Protein AF-A0AAD3TCC8-F1 (afdb_monomer_lite)

Foldseek 3Di:
DDDPDPPPPQPPVNVVCCVQVVDPVSVVVCVVVVVVVVVVCVVVVVVVVVCVVPPPPDDPDPDPPPPD

Sequence (68 aa):
MDTAVRRSGGGIWEGIYRVIMRRNSVYVTFVVLGAFAGERMVDYGVHKLWEHNNVGVCHPCSYPFLCT

Secondary structure (DSSP, 8-state):
-----SS----HHHHHHHHHSSSHHHHHHHHHHHHHHHHHHHHHHHHHHHHHHTTTT--S-S-TTS--

InterPro domains:
  IPR008027 Cytochrome b-c1 complex subunit 9 [PF05365] (15-56)
  IPR008027 Cytochrome b-c1 complex subunit 9 [PTHR12980] (1-56)
  IPR036656 Cytochrome b-c1 complex subunit 9 superfamily [G3DSA:1.20.5.260] (11-60)
  IPR036656 Cytochrome b-c1 complex subunit 9 superfamily [SSF81514] (12-57)

Organism: Nepenthes gracilis (NCBI:txid150966)

Structure (mmCIF, N/CA/C/O backbone):
data_AF-A0AAD3TCC8-F1
#
_entry.id   AF-A0AAD3TCC8-F1
#
loop_
_atom_site.group_PDB
_atom_site.id
_atom_site.type_symbol
_atom_site.label_atom_id
_atom_site.label_alt_id
_atom_site.label_comp_id
_atom_site.label_asym_id
_atom_site.label_entity_id
_atom_site.label_seq_id
_atom_site.pdbx_PDB_ins_code
_atom_site.Cartn_x
_atom_site.Cartn_y
_atom_site.Cartn_z
_atom_site.occupancy
_atom_site.B_iso_or_equiv
_atom_site.auth_seq_id
_atom_site.auth_comp_id
_atom_site.auth_asym_id
_atom_site.auth_atom_id
_atom_site.pdbx_PDB_model_num
ATOM 1 N N . MET A 1 1 ? 3.296 18.617 43.174 1.00 46.66 1 MET A N 1
ATOM 2 C CA . MET A 1 1 ? 3.355 18.377 41.719 1.00 46.66 1 MET A CA 1
ATOM 3 C C . MET A 1 1 ? 3.651 16.908 41.512 1.00 46.66 1 MET A C 1
ATOM 5 O O . MET A 1 1 ? 4.776 16.505 41.765 1.00 46.66 1 MET A O 1
ATOM 9 N N . ASP A 1 2 ? 2.658 16.127 41.094 1.00 35.03 2 ASP A N 1
ATOM 10 C CA . ASP A 1 2 ? 2.813 14.690 40.879 1.00 35.03 2 ASP A CA 1
ATOM 11 C C . ASP A 1 2 ? 2.415 14.329 39.441 1.00 35.03 2 ASP A C 1
ATOM 13 O O . ASP A 1 2 ? 1.303 14.599 38.995 1.00 35.03 2 ASP A O 1
ATOM 17 N N . THR A 1 3 ? 3.392 13.769 38.721 1.00 49.19 3 THR A N 1
ATOM 18 C CA . THR A 1 3 ? 3.287 12.945 37.503 1.00 49.19 3 THR A CA 1
ATOM 19 C C . THR A 1 3 ? 2.533 13.477 36.269 1.00 49.19 3 THR A C 1
ATOM 21 O O . THR A 1 3 ? 1.716 12.787 35.665 1.00 49.19 3 THR A O 1
ATOM 24 N N . ALA A 1 4 ? 2.973 14.617 35.725 1.00 49.91 4 ALA A N 1
ATOM 25 C CA . ALA A 1 4 ? 2.724 15.003 34.322 1.00 49.91 4 ALA A CA 1
ATOM 26 C C . ALA A 1 4 ? 3.646 14.281 33.294 1.00 49.91 4 ALA A C 1
ATOM 28 O O . ALA A 1 4 ? 3.939 14.819 32.231 1.00 49.91 4 ALA A O 1
ATOM 29 N N . VAL A 1 5 ? 4.134 13.066 33.596 1.00 55.66 5 VAL A N 1
ATOM 30 C CA . VAL A 1 5 ? 5.153 12.343 32.795 1.00 55.66 5 VAL A CA 1
ATOM 31 C C . VAL A 1 5 ? 4.739 10.888 32.536 1.00 55.66 5 VAL A C 1
ATOM 33 O O . VAL A 1 5 ? 5.497 9.983 32.850 1.00 55.66 5 VAL A O 1
ATOM 36 N N . ARG A 1 6 ? 3.527 10.588 32.030 1.00 54.88 6 ARG A N 1
ATOM 37 C CA . ARG A 1 6 ? 3.174 9.175 31.718 1.00 54.88 6 ARG A CA 1
ATOM 38 C C . ARG A 1 6 ? 2.274 8.861 30.511 1.00 54.88 6 ARG A C 1
ATOM 40 O O . ARG A 1 6 ? 1.800 7.734 30.440 1.00 54.88 6 ARG A O 1
ATOM 47 N N . ARG A 1 7 ? 2.047 9.739 29.520 1.00 56.09 7 ARG A N 1
ATOM 48 C CA . ARG A 1 7 ? 1.290 9.329 28.301 1.00 56.09 7 ARG A CA 1
ATOM 49 C C . ARG A 1 7 ? 1.784 9.884 26.959 1.00 56.09 7 ARG A C 1
ATOM 51 O O . ARG A 1 7 ? 0.985 10.145 26.071 1.00 56.09 7 ARG A O 1
ATOM 58 N N . SER A 1 8 ? 3.095 9.9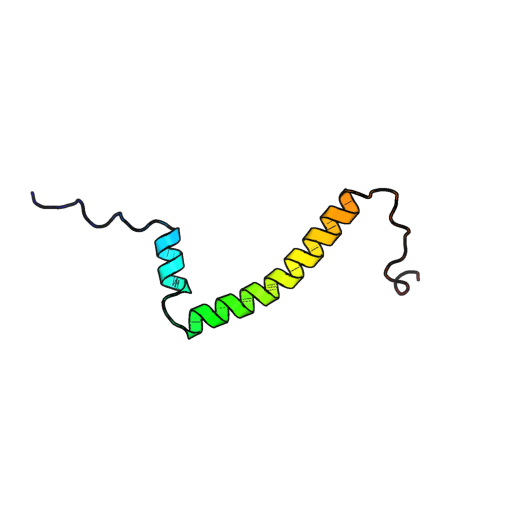99 26.779 1.00 57.41 8 SER A N 1
ATOM 59 C CA . SER A 1 8 ? 3.698 10.145 25.445 1.00 57.41 8 SER A CA 1
ATOM 60 C C . SER A 1 8 ? 4.587 8.929 25.189 1.00 57.41 8 SER A C 1
ATOM 62 O O . SER A 1 8 ? 5.782 8.968 25.454 1.00 57.41 8 SER A O 1
ATOM 64 N N . GLY A 1 9 ? 3.985 7.785 24.848 1.00 59.50 9 GLY A N 1
ATOM 65 C CA . GLY A 1 9 ? 4.690 6.498 24.922 1.00 59.50 9 GLY A CA 1
ATOM 66 C C . GLY A 1 9 ? 4.141 5.387 24.034 1.00 59.50 9 GLY A C 1
ATOM 67 O O . GLY A 1 9 ? 4.191 4.230 24.423 1.00 59.50 9 GLY A O 1
ATOM 68 N N . GLY A 1 10 ? 3.605 5.723 22.864 1.00 65.19 10 GLY A N 1
ATOM 69 C CA . GLY A 1 10 ? 3.329 4.745 21.814 1.00 65.19 10 GLY A CA 1
ATOM 70 C C . GLY A 1 10 ? 3.558 5.427 20.478 1.00 65.19 10 GLY A C 1
ATOM 71 O O . GLY A 1 10 ? 2.792 6.316 20.118 1.00 65.19 10 GLY A O 1
ATOM 72 N N . GLY A 1 11 ? 4.656 5.097 19.796 1.00 79.75 11 GLY A N 1
ATOM 73 C CA . GLY A 1 11 ? 5.007 5.711 18.513 1.00 79.75 11 GLY A CA 1
ATOM 74 C C . GLY A 1 11 ? 3.925 5.501 17.447 1.00 79.75 11 GLY A C 1
ATOM 75 O O . GLY A 1 11 ? 3.005 4.707 17.624 1.00 79.75 11 GLY A O 1
ATOM 76 N N . ILE A 1 12 ? 4.056 6.179 16.303 1.00 82.19 12 ILE A N 1
ATOM 77 C CA . ILE A 1 12 ? 3.144 6.018 15.151 1.00 82.19 12 ILE A CA 1
ATOM 78 C C . ILE A 1 12 ? 2.901 4.531 14.827 1.00 82.19 12 ILE A C 1
ATOM 80 O O . ILE A 1 12 ? 1.765 4.126 14.591 1.00 82.19 12 ILE A O 1
ATOM 84 N N . TRP A 1 13 ? 3.948 3.708 14.916 1.00 81.75 13 TRP A N 1
ATOM 85 C CA . TRP A 1 13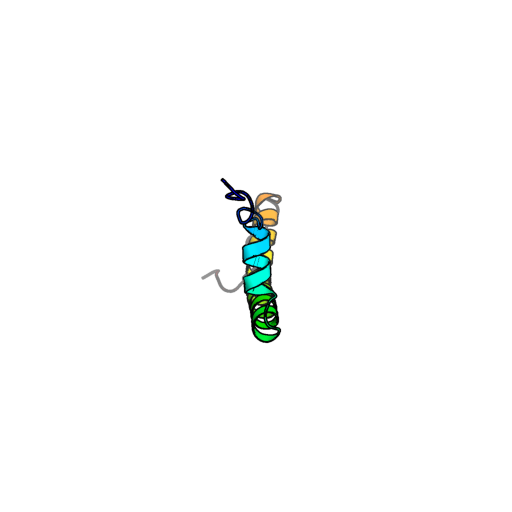 ? 3.888 2.259 14.724 1.00 81.75 13 TRP A CA 1
ATOM 86 C C . TRP A 1 13 ? 3.001 1.519 15.736 1.00 81.75 13 TRP A C 1
ATOM 88 O O . TRP A 1 13 ? 2.215 0.670 15.329 1.00 81.75 13 TRP A O 1
ATOM 98 N N . GLU A 1 14 ? 3.048 1.880 17.022 1.00 81.38 14 GLU A N 1
ATOM 99 C CA . GLU A 1 14 ? 2.148 1.337 18.056 1.00 81.38 14 GLU A CA 1
ATOM 100 C C . GLU A 1 14 ? 0.690 1.735 17.787 1.00 81.38 14 GLU A C 1
ATOM 102 O O . GLU A 1 14 ? -0.234 0.939 17.965 1.00 81.38 14 GLU A O 1
ATOM 107 N N . GLY A 1 15 ? 0.470 2.962 17.304 1.00 82.19 15 GLY A N 1
ATOM 108 C CA . GLY A 1 15 ? -0.848 3.443 16.891 1.00 82.19 15 GLY A CA 1
ATOM 109 C C . GLY A 1 15 ? -1.422 2.642 15.721 1.00 82.19 15 GLY A C 1
ATOM 110 O O . GLY A 1 15 ? -2.560 2.178 15.794 1.00 82.19 15 GLY A O 1
ATOM 111 N N . ILE A 1 16 ? -0.625 2.424 14.673 1.00 84.00 16 ILE A N 1
ATOM 112 C CA . ILE A 1 16 ? -1.021 1.642 13.492 1.00 84.00 16 ILE A CA 1
ATOM 113 C C . ILE A 1 16 ? -1.264 0.180 13.872 1.00 84.00 16 ILE A C 1
ATOM 115 O O . ILE A 1 16 ? -2.284 -0.393 13.488 1.00 84.00 16 ILE A O 1
ATOM 119 N N . TYR A 1 17 ? -0.386 -0.407 14.687 1.00 80.50 17 TYR A N 1
ATOM 120 C CA . TYR A 1 17 ? -0.541 -1.775 15.170 1.00 80.50 17 TYR A CA 1
ATOM 121 C C . TYR A 1 17 ? -1.853 -1.937 15.944 1.00 80.50 17 TYR A C 1
ATOM 123 O O . TYR A 1 17 ? -2.660 -2.813 15.643 1.00 80.50 17 TYR A O 1
ATOM 131 N N . ARG A 1 18 ? -2.147 -1.023 16.875 1.00 80.25 18 ARG A N 1
ATOM 132 C CA . ARG A 1 18 ? -3.396 -1.039 17.647 1.00 80.25 18 ARG A CA 1
ATOM 133 C C . ARG A 1 18 ? -4.650 -0.828 16.795 1.00 80.25 18 ARG A C 1
ATOM 135 O O . ARG A 1 18 ? -5.735 -1.205 17.231 1.00 80.25 18 ARG A O 1
ATOM 142 N N . VAL A 1 19 ? -4.543 -0.211 15.624 1.00 82.69 19 VAL A N 1
ATOM 143 C CA . VAL A 1 19 ? -5.680 -0.003 14.716 1.00 82.69 19 VAL A CA 1
ATOM 144 C C . VAL A 1 19 ? -5.895 -1.221 13.823 1.00 82.69 19 VAL A C 1
ATOM 146 O O . VAL A 1 19 ? -7.020 -1.705 13.724 1.00 82.69 19 VAL A O 1
ATOM 149 N N . ILE A 1 20 ? -4.830 -1.755 13.230 1.00 82.19 20 ILE A N 1
ATOM 150 C CA . ILE A 1 20 ? -4.923 -2.836 12.242 1.00 82.19 20 ILE A CA 1
ATOM 151 C C . ILE A 1 20 ? -5.049 -4.214 12.915 1.00 82.19 20 ILE A C 1
ATOM 153 O O . ILE A 1 20 ? -5.854 -5.036 12.487 1.00 82.19 20 ILE A O 1
ATOM 157 N N . MET A 1 21 ? -4.320 -4.470 14.006 1.00 79.69 21 MET A N 1
ATOM 158 C CA . MET A 1 21 ? -4.240 -5.799 14.641 1.00 79.69 21 MET A CA 1
ATOM 159 C C . MET A 1 21 ? -5.274 -6.043 15.749 1.00 79.69 21 MET A C 1
ATOM 161 O O . MET A 1 21 ? -5.340 -7.133 16.311 1.00 79.69 21 MET A O 1
ATOM 165 N N . ARG A 1 22 ? -6.098 -5.055 16.118 1.00 78.94 22 ARG A N 1
ATOM 166 C CA . ARG A 1 22 ? -6.950 -5.162 17.321 1.00 78.94 22 ARG A CA 1
ATOM 167 C C . ARG A 1 22 ? -8.173 -6.066 17.168 1.00 78.94 22 ARG A C 1
ATOM 169 O O . ARG A 1 22 ? -8.723 -6.497 18.180 1.00 78.94 22 ARG A O 1
ATOM 176 N N . ARG A 1 23 ? -8.638 -6.339 15.947 1.00 82.12 23 ARG A N 1
ATOM 177 C CA . ARG A 1 23 ? -9.764 -7.254 15.694 1.00 82.12 23 ARG A CA 1
ATOM 178 C C . ARG A 1 23 ? -9.439 -8.164 14.518 1.00 82.12 23 ARG A C 1
ATOM 180 O O . ARG A 1 23 ? -9.065 -7.660 13.464 1.00 82.12 23 ARG A O 1
ATOM 187 N N . ASN A 1 24 ? -9.665 -9.472 14.682 1.00 82.44 24 ASN A N 1
ATOM 188 C CA . ASN A 1 24 ? -9.426 -10.484 13.642 1.00 82.44 24 ASN A CA 1
ATOM 189 C C . ASN A 1 24 ? -10.055 -10.103 12.293 1.00 82.44 24 ASN A C 1
ATOM 191 O O . ASN A 1 24 ? -9.426 -10.274 11.258 1.00 82.44 24 ASN A O 1
ATOM 195 N N . SER A 1 25 ? -11.255 -9.515 12.298 1.00 85.25 25 SER A N 1
ATOM 196 C CA . SER A 1 25 ? -11.901 -9.051 11.067 1.00 85.25 25 SER A CA 1
ATOM 197 C C . SER A 1 25 ? -11.148 -7.913 10.369 1.00 85.25 25 SER A C 1
ATOM 199 O O . SER A 1 25 ? -11.082 -7.909 9.149 1.00 85.25 25 SER A O 1
ATOM 201 N N . VAL A 1 26 ? -10.567 -6.972 11.119 1.00 87.62 26 VAL A N 1
ATOM 202 C CA . VAL A 1 26 ? -9.813 -5.826 10.576 1.00 87.62 26 VAL A CA 1
ATOM 203 C C . VAL A 1 26 ? -8.450 -6.272 10.058 1.00 87.62 26 VAL A C 1
ATOM 205 O O . VAL A 1 26 ? -8.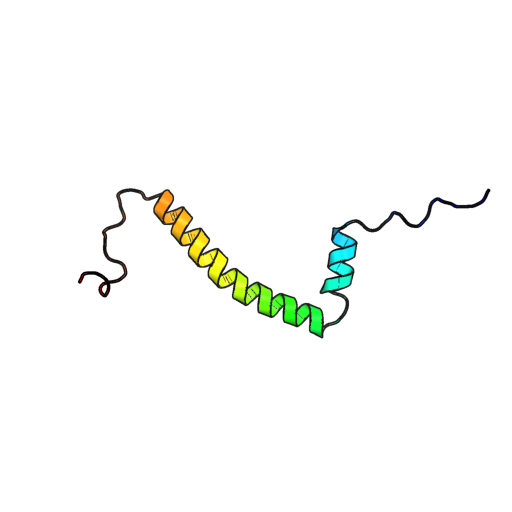029 -5.837 8.992 1.00 87.62 26 VAL A O 1
ATOM 208 N N . TYR A 1 27 ? -7.785 -7.174 10.780 1.00 86.06 27 TYR A N 1
ATOM 209 C CA . TYR A 1 27 ? -6.519 -7.746 10.338 1.00 86.06 27 TYR A CA 1
ATOM 210 C C . TYR A 1 27 ? -6.687 -8.497 9.012 1.00 86.06 27 TYR A C 1
ATOM 212 O O . TYR A 1 27 ? -5.967 -8.229 8.054 1.00 86.06 27 TYR A O 1
ATOM 220 N N . VAL A 1 28 ? -7.683 -9.384 8.923 1.00 90.75 28 VAL A N 1
ATOM 221 C CA . VAL A 1 28 ? -7.915 -10.203 7.725 1.00 90.75 28 VAL A CA 1
ATOM 222 C C . VAL A 1 28 ? -8.294 -9.343 6.522 1.00 90.75 28 VAL A C 1
ATOM 224 O O . VAL A 1 28 ? -7.777 -9.575 5.434 1.00 90.75 28 VAL A O 1
ATOM 227 N N . THR A 1 29 ? -9.134 -8.318 6.689 1.00 91.06 29 THR A N 1
ATOM 228 C CA . THR A 1 29 ? -9.463 -7.423 5.570 1.00 91.06 29 THR A CA 1
ATOM 229 C C . THR A 1 29 ? -8.254 -6.624 5.104 1.00 91.06 29 THR A C 1
ATOM 231 O O . THR A 1 29 ? -8.058 -6.501 3.899 1.00 91.06 29 THR A O 1
ATOM 234 N N . PHE A 1 30 ? -7.407 -6.138 6.015 1.00 90.44 30 PHE A N 1
ATOM 235 C CA . PHE A 1 30 ? -6.164 -5.458 5.643 1.00 90.44 30 PHE A CA 1
ATOM 236 C C . PHE A 1 30 ? -5.190 -6.384 4.912 1.00 90.44 30 PHE A C 1
ATOM 238 O O . PHE A 1 30 ? -4.562 -5.959 3.948 1.00 90.44 30 PHE A O 1
ATOM 245 N N . VAL A 1 31 ? -5.085 -7.647 5.335 1.00 91.56 31 VAL A N 1
ATOM 246 C CA . VAL A 1 31 ? -4.244 -8.651 4.668 1.00 91.56 31 VAL A CA 1
ATOM 247 C C . VAL A 1 31 ? -4.770 -8.955 3.267 1.00 91.56 31 VAL A C 1
ATOM 249 O O . VAL A 1 31 ? -3.997 -8.927 2.315 1.00 91.56 31 VAL A O 1
ATOM 252 N N . VAL A 1 32 ? -6.076 -9.189 3.112 1.00 94.06 32 VAL A N 1
ATOM 253 C CA . VAL A 1 32 ? -6.686 -9.504 1.808 1.00 94.06 32 VAL A CA 1
ATOM 254 C C . VAL A 1 32 ? -6.597 -8.311 0.852 1.00 94.06 32 VAL A C 1
ATOM 256 O O . VAL A 1 32 ? -6.182 -8.471 -0.295 1.00 94.06 32 VAL A O 1
ATOM 259 N N . LEU A 1 33 ? -6.928 -7.105 1.320 1.00 93.94 33 LEU A N 1
ATOM 260 C CA . LEU A 1 33 ? -6.831 -5.884 0.514 1.00 93.94 33 LEU A CA 1
ATOM 261 C C . LEU A 1 33 ? -5.378 -5.537 0.175 1.00 93.94 33 LEU A C 1
ATOM 263 O O . LEU A 1 33 ? -5.087 -5.157 -0.957 1.00 93.94 33 LEU A O 1
ATOM 267 N N . GLY A 1 34 ? -4.466 -5.693 1.136 1.00 92.31 34 GLY A N 1
ATOM 268 C CA . GLY A 1 34 ? -3.037 -5.465 0.943 1.00 92.31 34 GLY A CA 1
ATOM 269 C C . GLY A 1 34 ? -2.426 -6.439 -0.060 1.00 92.31 34 GLY A C 1
ATOM 270 O O . GLY A 1 34 ? -1.654 -6.017 -0.914 1.00 92.31 34 GLY A O 1
ATOM 271 N N . ALA A 1 35 ? -2.818 -7.714 -0.017 1.00 92.44 35 ALA A N 1
ATOM 272 C CA . ALA A 1 35 ? -2.394 -8.713 -0.993 1.00 92.44 35 ALA A CA 1
ATOM 273 C C . ALA A 1 35 ? -2.897 -8.379 -2.406 1.00 92.44 35 ALA A C 1
ATOM 275 O O . ALA A 1 35 ? -2.113 -8.389 -3.353 1.00 92.44 35 ALA A O 1
ATOM 276 N N . PHE A 1 36 ? -4.173 -8.006 -2.545 1.00 93.38 36 PHE A N 1
ATOM 277 C CA . PHE A 1 36 ? -4.753 -7.648 -3.842 1.00 93.38 36 PHE A CA 1
ATOM 278 C C . PHE A 1 36 ? -4.107 -6.395 -4.455 1.00 93.38 36 PHE A C 1
ATOM 280 O O . PHE A 1 36 ? -3.789 -6.363 -5.642 1.00 93.38 36 PHE A O 1
ATOM 287 N N . ALA A 1 37 ? -3.873 -5.359 -3.645 1.00 92.94 37 ALA A N 1
ATOM 288 C CA . ALA A 1 37 ? -3.179 -4.155 -4.096 1.00 92.94 37 ALA A CA 1
ATOM 289 C C . ALA A 1 37 ? -1.688 -4.418 -4.386 1.00 92.94 37 ALA A C 1
ATOM 291 O O . ALA A 1 37 ? -1.132 -3.874 -5.343 1.00 92.94 37 ALA A O 1
ATOM 292 N N . GLY A 1 38 ? -1.054 -5.267 -3.574 1.00 91.06 38 GLY A N 1
ATOM 293 C CA . GLY A 1 38 ? 0.351 -5.637 -3.690 1.00 91.06 38 GLY A CA 1
ATOM 294 C C . GLY A 1 38 ? 0.668 -6.366 -4.990 1.00 91.06 38 GLY A C 1
ATOM 295 O O . GLY A 1 38 ? 1.661 -6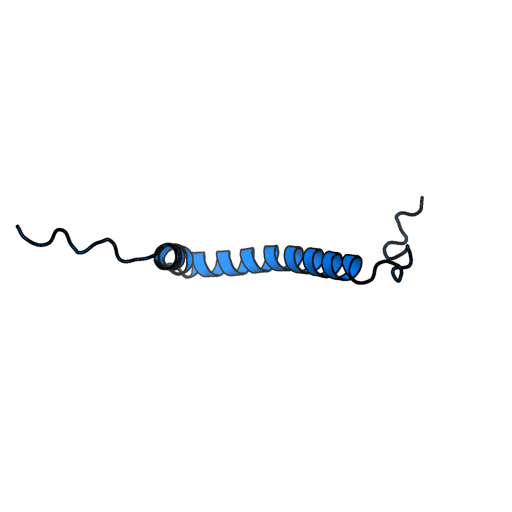.030 -5.626 1.00 91.06 38 GLY A O 1
ATOM 296 N N . GLU A 1 39 ? -0.192 -7.289 -5.431 1.00 87.12 39 GLU A N 1
ATOM 297 C CA . GLU A 1 39 ? -0.019 -8.011 -6.700 1.00 87.12 39 GLU A CA 1
ATOM 298 C C . GLU A 1 39 ? 0.173 -7.043 -7.876 1.00 87.12 39 GLU A C 1
ATOM 300 O O . GLU A 1 39 ? 1.158 -7.131 -8.608 1.00 87.12 39 GLU A O 1
ATOM 305 N N . ARG A 1 40 ? -0.713 -6.047 -8.007 1.00 87.12 40 ARG A N 1
ATOM 306 C CA . ARG A 1 40 ? -0.637 -5.056 -9.091 1.00 87.12 40 ARG A CA 1
ATOM 307 C C . ARG A 1 40 ? 0.574 -4.146 -8.957 1.00 87.12 40 ARG A C 1
ATOM 309 O O . ARG A 1 40 ? 1.242 -3.878 -9.947 1.00 87.12 40 ARG A O 1
ATOM 316 N N . MET A 1 41 ? 0.875 -3.670 -7.751 1.00 88.12 41 MET A N 1
ATOM 317 C CA . MET A 1 41 ? 2.038 -2.803 -7.542 1.00 88.12 41 MET A CA 1
ATOM 318 C C . MET A 1 41 ? 3.356 -3.508 -7.856 1.00 88.12 41 MET A C 1
ATOM 320 O O . MET A 1 41 ? 4.238 -2.899 -8.461 1.00 88.12 41 MET A O 1
ATOM 324 N N . VAL A 1 42 ? 3.494 -4.773 -7.455 1.00 85.12 42 VAL A N 1
ATOM 325 C CA . VAL A 1 42 ? 4.711 -5.551 -7.696 1.00 85.12 42 VAL A CA 1
ATOM 326 C C . VAL A 1 42 ? 4.864 -5.852 -9.183 1.00 85.12 42 VAL A C 1
ATOM 328 O O . VAL A 1 42 ? 5.951 -5.640 -9.711 1.00 85.12 42 VAL A O 1
ATOM 331 N N . ASP A 1 43 ? 3.798 -6.257 -9.874 1.00 82.25 43 ASP A N 1
ATOM 332 C CA . ASP A 1 43 ? 3.849 -6.561 -11.308 1.00 82.25 43 ASP A CA 1
ATOM 333 C C . ASP A 1 43 ? 4.241 -5.326 -12.141 1.00 82.25 43 ASP A C 1
ATOM 335 O O . ASP A 1 43 ? 5.231 -5.352 -12.877 1.00 82.25 43 ASP A O 1
ATOM 339 N N . TYR A 1 44 ? 3.573 -4.185 -11.919 1.00 82.88 44 TYR A N 1
ATOM 340 C CA . TYR A 1 44 ? 3.929 -2.930 -12.591 1.00 82.88 44 TYR A CA 1
ATOM 341 C C . TYR A 1 44 ? 5.329 -2.438 -12.214 1.00 82.88 44 TYR A C 1
ATOM 343 O O . TYR A 1 44 ? 6.058 -1.933 -13.070 1.00 82.88 44 TYR A O 1
ATOM 351 N N . GLY A 1 45 ? 5.713 -2.577 -10.945 1.00 82.81 45 GLY A N 1
ATOM 352 C CA . GLY A 1 45 ? 7.016 -2.150 -10.447 1.00 82.81 45 GLY A CA 1
ATOM 353 C C . GLY A 1 45 ? 8.159 -2.954 -11.059 1.00 82.81 45 GLY A C 1
ATOM 354 O O . GLY A 1 45 ? 9.115 -2.366 -11.562 1.00 82.81 45 GLY A O 1
ATOM 355 N N . VAL A 1 46 ? 8.047 -4.284 -11.069 1.00 83.56 46 VAL A N 1
ATOM 356 C CA . VAL A 1 46 ? 9.060 -5.192 -11.625 1.00 83.56 46 VAL A CA 1
ATOM 357 C C . VAL A 1 46 ? 9.163 -5.021 -13.132 1.00 83.56 46 VAL A C 1
ATOM 359 O O . VAL A 1 46 ? 10.274 -4.888 -13.643 1.00 83.56 46 VAL A O 1
ATOM 362 N N . HIS A 1 47 ? 8.033 -4.951 -13.839 1.00 79.88 47 HIS A N 1
ATOM 363 C CA . HIS A 1 47 ? 8.038 -4.756 -15.286 1.00 79.88 47 HIS A CA 1
ATOM 364 C C . HIS A 1 47 ? 8.706 -3.430 -15.660 1.00 79.88 47 HIS A C 1
ATOM 366 O O . HIS A 1 47 ? 9.559 -3.393 -16.544 1.00 79.88 47 HIS A O 1
ATOM 372 N N . LYS A 1 48 ? 8.407 -2.348 -14.927 1.00 76.75 48 LYS A N 1
ATOM 373 C CA . LYS A 1 48 ? 9.041 -1.046 -15.159 1.00 76.75 48 LYS A CA 1
ATOM 374 C C . LYS A 1 48 ? 10.518 -1.017 -14.801 1.00 76.75 48 LYS A C 1
ATOM 376 O O . LYS A 1 48 ? 11.289 -0.404 -15.535 1.00 76.75 48 LYS A O 1
ATOM 381 N N . LEU A 1 49 ? 10.933 -1.686 -13.727 1.00 80.12 49 LEU A N 1
ATOM 382 C CA . LEU A 1 49 ? 12.351 -1.801 -13.384 1.00 80.12 49 LEU A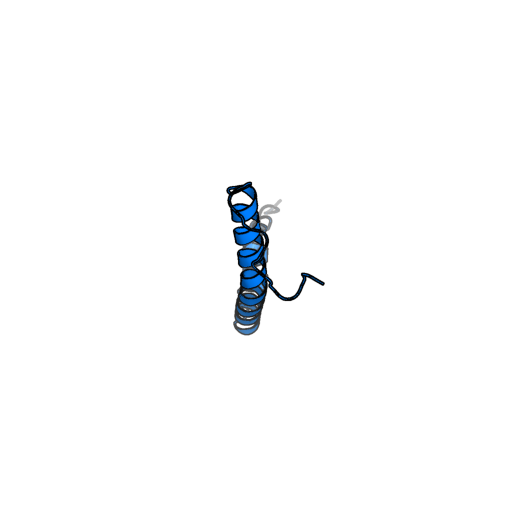 CA 1
ATOM 383 C C . LEU A 1 49 ? 13.122 -2.595 -14.444 1.00 80.12 49 LEU A C 1
ATOM 385 O O . LEU A 1 49 ? 14.236 -2.223 -14.806 1.00 80.12 49 LEU A O 1
ATOM 389 N N . TRP A 1 50 ? 12.524 -3.671 -14.952 1.00 75.88 50 TRP A N 1
ATOM 390 C CA . TRP A 1 50 ? 13.124 -4.539 -15.959 1.00 75.88 50 TRP A CA 1
ATOM 391 C C . TRP A 1 50 ? 13.248 -3.854 -17.321 1.00 75.88 50 TRP A C 1
ATOM 393 O O . TRP A 1 50 ? 14.301 -3.926 -17.952 1.00 75.88 50 TRP A O 1
ATOM 403 N N . GLU A 1 51 ? 12.198 -3.152 -17.744 1.00 69.31 51 GLU A N 1
ATOM 404 C CA . GLU A 1 51 ? 12.145 -2.363 -18.979 1.00 69.31 51 GLU A CA 1
ATOM 405 C C . GLU A 1 51 ? 13.119 -1.175 -18.928 1.00 69.31 51 GLU A C 1
ATOM 407 O O . GLU A 1 51 ? 13.731 -0.829 -19.935 1.00 69.31 51 GLU A O 1
ATOM 412 N N . HIS A 1 52 ? 13.338 -0.600 -17.739 1.00 74.62 52 HIS A N 1
ATOM 413 C CA . HIS A 1 52 ? 14.348 0.438 -17.526 1.00 74.62 52 HIS A CA 1
ATOM 414 C C . HIS A 1 52 ? 15.783 -0.111 -17.546 1.00 74.62 52 HIS A C 1
ATOM 416 O O . HIS A 1 52 ? 16.687 0.561 -18.036 1.00 74.62 52 HIS A O 1
ATOM 422 N N . ASN A 1 53 ? 16.005 -1.325 -17.033 1.00 76.56 53 ASN A N 1
ATOM 423 C CA . ASN A 1 53 ? 17.334 -1.938 -16.984 1.00 76.56 53 ASN A CA 1
ATOM 424 C C . ASN A 1 53 ? 17.760 -2.542 -18.341 1.00 76.56 53 ASN A C 1
ATOM 426 O O . ASN A 1 53 ? 18.921 -2.433 -18.718 1.00 76.56 53 ASN A O 1
ATOM 430 N N . ASN A 1 54 ? 16.827 -3.107 -19.117 1.00 64.06 54 ASN A N 1
ATOM 431 C CA . ASN A 1 54 ? 17.095 -3.758 -20.411 1.00 64.06 54 ASN A CA 1
ATOM 432 C C . ASN A 1 54 ? 16.701 -2.893 -21.626 1.00 64.06 54 ASN A C 1
ATOM 434 O O . ASN A 1 54 ? 16.174 -3.396 -22.626 1.00 64.06 54 ASN A O 1
ATOM 438 N N . VAL A 1 55 ? 16.960 -1.583 -21.559 1.00 60.66 55 VAL A N 1
ATOM 439 C CA . VAL A 1 55 ? 16.750 -0.659 -22.685 1.00 60.66 55 VAL A CA 1
ATOM 440 C C . VAL A 1 55 ? 17.556 -1.131 -23.902 1.00 60.66 55 VAL A C 1
ATOM 442 O O . VAL A 1 55 ? 18.783 -1.169 -23.875 1.00 60.66 55 VAL A O 1
ATOM 445 N N . GLY A 1 56 ? 16.847 -1.497 -24.976 1.00 61.78 56 GLY A N 1
ATOM 446 C CA . GLY A 1 56 ? 17.426 -1.932 -26.255 1.00 61.78 56 GLY A CA 1
ATOM 447 C C . GLY A 1 56 ? 17.353 -3.436 -26.554 1.00 61.78 56 GLY A C 1
ATOM 448 O O . GLY A 1 56 ? 17.633 -3.821 -27.685 1.00 61.78 56 GLY A O 1
ATOM 449 N N . VAL A 1 57 ? 16.941 -4.280 -25.597 1.00 62.16 57 VAL A N 1
ATOM 450 C CA . VAL A 1 57 ? 16.744 -5.738 -25.805 1.00 62.16 57 VAL A CA 1
ATOM 451 C C . VAL A 1 57 ? 15.259 -6.100 -25.978 1.00 62.16 57 VAL A C 1
ATOM 453 O O . VAL A 1 57 ? 14.920 -7.145 -26.533 1.00 62.16 57 VAL A O 1
ATOM 456 N N . CYS A 1 58 ? 14.350 -5.219 -25.551 1.00 55.72 58 CYS A N 1
ATOM 457 C CA . CYS A 1 58 ? 12.910 -5.394 -25.728 1.00 55.72 58 CYS A CA 1
ATOM 458 C C . CYS A 1 58 ? 12.511 -5.239 -27.205 1.00 55.72 58 CYS A C 1
ATOM 460 O O . CYS A 1 58 ? 12.384 -4.127 -27.717 1.00 55.72 58 CYS A O 1
ATOM 462 N N . HIS A 1 59 ? 12.274 -6.360 -27.889 1.00 49.72 59 HIS A N 1
ATOM 463 C CA . HIS A 1 59 ? 11.552 -6.367 -29.162 1.00 49.72 59 HIS A CA 1
ATOM 464 C C . HIS A 1 59 ? 10.130 -5.800 -28.965 1.00 49.72 59 HIS A C 1
ATOM 466 O O . HIS A 1 59 ? 9.469 -6.148 -27.981 1.00 49.72 59 HIS A O 1
ATOM 472 N N . PRO A 1 60 ? 9.616 -4.962 -29.886 1.00 55.81 60 PRO A N 1
ATOM 473 C CA . PRO A 1 60 ? 8.294 -4.360 -29.768 1.00 55.81 60 PRO A CA 1
ATOM 474 C C . PRO A 1 60 ? 7.208 -5.383 -30.126 1.00 55.81 60 PRO A C 1
ATOM 476 O O . PRO A 1 60 ? 6.638 -5.331 -31.207 1.00 55.81 60 PRO A O 1
ATOM 479 N N . CYS A 1 61 ? 6.942 -6.357 -29.254 1.00 55.31 61 CYS A N 1
ATOM 480 C CA . CYS A 1 61 ? 5.706 -7.142 -29.288 1.00 55.31 61 CYS A CA 1
ATOM 481 C C . CYS A 1 61 ? 5.594 -8.054 -28.060 1.00 55.31 61 CYS A C 1
ATOM 483 O O . CYS A 1 61 ? 6.059 -9.188 -28.077 1.00 55.31 61 CYS A O 1
ATOM 485 N N . SER A 1 62 ? 4.929 -7.577 -27.006 1.00 55.06 62 SER A N 1
ATOM 486 C CA . SER A 1 62 ? 4.342 -8.459 -25.979 1.00 55.06 62 SER A CA 1
ATOM 487 C C . SER A 1 62 ? 2.811 -8.345 -25.908 1.00 55.06 62 SER A C 1
ATOM 489 O O . SER A 1 62 ? 2.176 -9.008 -25.094 1.00 55.06 62 SER A O 1
ATOM 491 N N . TYR A 1 63 ? 2.197 -7.558 -26.806 1.00 49.62 63 TYR A N 1
ATOM 492 C CA . TYR A 1 63 ? 0.745 -7.506 -27.015 1.00 49.62 63 TYR A CA 1
ATOM 493 C C . TYR A 1 63 ? 0.460 -7.450 -28.529 1.00 49.62 63 TYR A C 1
ATOM 495 O O . TYR A 1 63 ? 0.404 -6.363 -29.103 1.00 49.62 63 TYR A O 1
ATOM 503 N N . PRO A 1 64 ? 0.277 -8.590 -29.218 1.00 53.19 64 PRO A N 1
ATOM 504 C CA . PRO A 1 64 ? 0.037 -8.610 -30.665 1.00 53.19 64 PRO A CA 1
ATOM 505 C C . PRO A 1 64 ? -1.319 -8.008 -31.099 1.00 53.19 64 PRO A C 1
ATOM 507 O O . PRO A 1 64 ? -1.631 -8.025 -32.282 1.00 53.19 64 PRO A O 1
ATOM 510 N N . PHE A 1 65 ? -2.126 -7.456 -30.182 1.00 48.62 65 PHE A N 1
ATOM 511 C CA . PHE A 1 65 ? -3.434 -6.854 -30.491 1.00 48.62 65 PHE A CA 1
ATOM 512 C C . PHE A 1 65 ? -3.432 -5.324 -30.636 1.00 48.62 6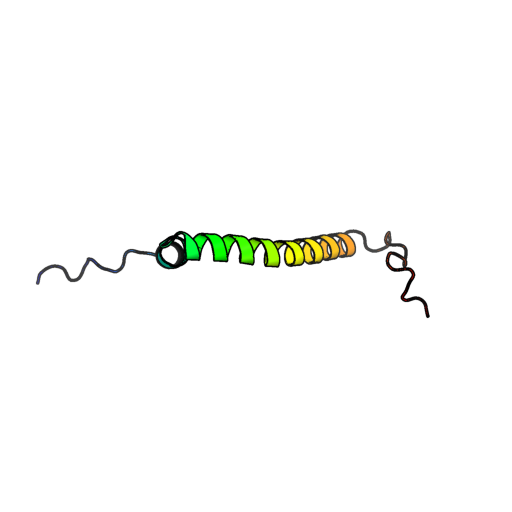5 PHE A C 1
ATOM 514 O O . PHE A 1 65 ? -4.487 -4.751 -30.881 1.00 48.62 65 PHE A O 1
ATOM 521 N N . LEU A 1 66 ? -2.286 -4.651 -30.489 1.00 49.22 66 LEU A N 1
ATOM 522 C CA . LEU A 1 66 ? -2.190 -3.185 -30.601 1.00 49.22 66 LEU A CA 1
ATOM 523 C C . LEU A 1 66 ? -1.265 -2.703 -31.730 1.00 49.22 66 LEU A C 1
ATOM 525 O O . LEU A 1 66 ? -0.785 -1.574 -31.707 1.00 49.22 66 LEU A O 1
ATOM 529 N N . CYS A 1 67 ? -1.041 -3.544 -32.740 1.00 43.09 67 CYS A N 1
ATOM 530 C CA . CYS A 1 67 ? -0.613 -3.087 -34.060 1.00 43.09 67 CYS A CA 1
ATOM 531 C C . CYS A 1 67 ? -1.829 -3.074 -34.994 1.00 43.09 67 CYS A C 1
ATOM 533 O O . CYS A 1 67 ? -2.044 -3.999 -35.777 1.00 43.09 67 CYS A O 1
ATOM 535 N N . THR A 1 68 ? -2.656 -2.039 -34.885 1.00 39.03 68 THR A N 1
ATOM 536 C CA . THR A 1 68 ? -3.534 -1.564 -35.963 1.00 39.03 68 THR A CA 1
ATOM 537 C C . THR A 1 68 ? -3.538 -0.046 -35.928 1.00 39.03 68 THR A C 1
ATOM 539 O O . THR A 1 68 ? -3.486 0.499 -34.802 1.00 39.03 68 THR A O 1
#

pLDDT: mean 72.91, std 16.25, range [35.03, 94.06]

Radius of gyration: 23.08 Å; chains: 1; bounding box: 29×29×78 Å